Protein AF-A0A7S3SY56-F1 (afdb_monomer_lite)

Radius of gyration: 36.38 Å; chains: 1; bounding box: 69×40×124 Å

pLDDT: mean 78.62, std 17.09, range [37.25, 96.62]

Sequence (135 aa):
GGSGGAGPSQESEAPAEAAAAKPAPLDREGLLRLLAELHEDRIRFGITPETSVEGLAEALGEAADEASEEEGEEETAEAAAEAAAEAAAEARRQAEAEAAAVAAAEEEEAAAAEEEAEEAAVAAAEAAAAEAAAA

Organism: Emiliania huxleyi (NCBI:txid2903)

Foldseek 3Di:
DDDDDDDPPPPVPPPPPPPPDPDDDDDPVRVVVVVVVVVVVCVVVVPDPVNVVVVVVVVVVVVVVVVVPDDDPPPVVVVVVVVVVVVVVVVVVVVVVVVVVVVVVVVVVVVVVVVVVVVVVVVVVVVVVVVVVVD

Structure (mmCIF, N/CA/C/O backbone):
data_AF-A0A7S3SY56-F1
#
_entry.id   AF-A0A7S3SY56-F1
#
loop_
_atom_site.group_PDB
_atom_site.id
_atom_site.type_symbol
_atom_site.label_atom_id
_atom_site.label_alt_id
_atom_site.label_comp_id
_atom_site.label_asym_id
_atom_site.label_entity_id
_atom_site.label_seq_id
_atom_site.pdbx_PDB_ins_c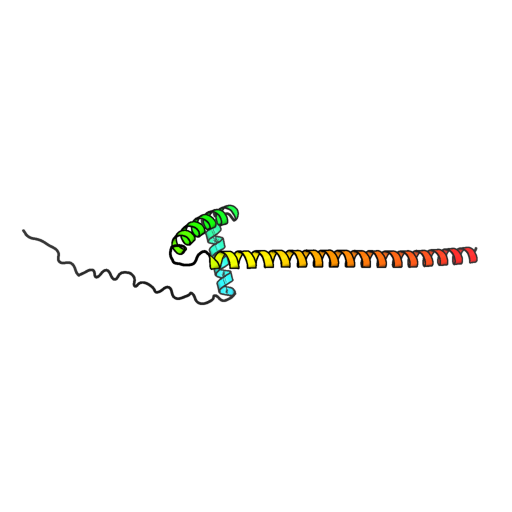ode
_atom_site.Cartn_x
_atom_site.Cartn_y
_atom_site.Cartn_z
_atom_site.occupancy
_atom_site.B_iso_or_equiv
_atom_site.auth_seq_id
_atom_site.auth_comp_id
_atom_site.auth_asym_id
_atom_site.auth_atom_id
_atom_site.pdbx_PDB_model_num
ATOM 1 N N . GLY A 1 1 ? -27.781 0.822 75.343 1.00 43.47 1 GLY A N 1
ATOM 2 C CA . GLY A 1 1 ? -28.373 0.693 74.000 1.00 43.47 1 GLY A CA 1
ATOM 3 C C . GLY A 1 1 ? -28.313 2.044 73.325 1.00 43.47 1 GLY A C 1
ATOM 4 O O . GLY A 1 1 ? -28.491 3.032 74.022 1.00 43.47 1 GLY A O 1
ATOM 5 N N . GLY A 1 2 ? -28.042 2.058 72.020 1.00 37.25 2 GLY A N 1
ATOM 6 C CA . GLY A 1 2 ? -27.868 3.257 71.189 1.00 37.25 2 GLY A CA 1
ATOM 7 C C . GLY A 1 2 ? -26.384 3.528 70.926 1.00 37.25 2 GLY A C 1
ATOM 8 O O . GLY A 1 2 ? -25.730 4.115 71.774 1.00 37.25 2 GLY A O 1
ATOM 9 N N . SER A 1 3 ? -25.765 2.876 69.932 1.00 47.38 3 SER A N 1
ATOM 10 C CA . SER A 1 3 ? -25.762 3.284 68.509 1.00 47.38 3 SER A CA 1
ATOM 11 C C . SER A 1 3 ? -24.944 4.569 68.341 1.00 47.38 3 SER A C 1
ATOM 13 O O . SER A 1 3 ? -25.358 5.607 68.829 1.00 47.38 3 SER A O 1
ATOM 15 N N . GLY A 1 4 ? -23.757 4.591 67.741 1.00 49.44 4 GLY A N 1
ATOM 16 C CA . GLY A 1 4 ? -23.305 3.806 66.598 1.00 49.44 4 GLY A CA 1
ATOM 17 C C . GLY A 1 4 ? -23.099 4.770 65.429 1.00 49.44 4 GLY A C 1
ATOM 18 O O . GLY A 1 4 ? -24.074 5.301 64.919 1.00 49.44 4 GLY A O 1
ATOM 19 N N . GLY A 1 5 ? -21.836 4.989 65.051 1.00 51.75 5 GLY A N 1
ATOM 20 C CA . GLY A 1 5 ? -21.425 5.392 63.703 1.00 51.75 5 GLY A CA 1
ATOM 21 C C . GLY A 1 5 ? -21.731 6.822 63.253 1.00 51.75 5 GLY A C 1
ATOM 22 O O . GLY A 1 5 ? -22.718 7.059 62.573 1.00 51.75 5 GLY A O 1
ATOM 23 N N . ALA A 1 6 ? -20.793 7.738 63.479 1.00 53.44 6 ALA A N 1
ATOM 24 C CA . ALA A 1 6 ? -20.504 8.784 62.501 1.00 53.44 6 ALA A CA 1
ATOM 25 C C . ALA A 1 6 ? -19.036 8.592 62.103 1.00 53.44 6 ALA A C 1
ATOM 27 O O . ALA A 1 6 ? -18.126 9.024 62.808 1.00 53.44 6 ALA A O 1
ATOM 28 N N . GLY A 1 7 ? -18.819 7.781 61.063 1.00 55.81 7 GLY A N 1
ATOM 29 C CA . GLY A 1 7 ? -17.503 7.599 60.456 1.00 55.81 7 GLY A CA 1
ATOM 30 C C . GLY A 1 7 ? -17.035 8.898 59.794 1.00 55.81 7 GLY A C 1
ATOM 31 O O . GLY A 1 7 ? -17.866 9.770 59.531 1.00 55.81 7 GLY A O 1
ATOM 32 N N . PRO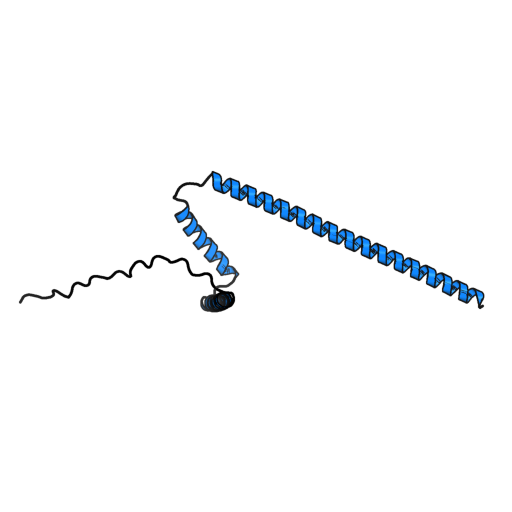 A 1 8 ? -15.723 9.045 59.540 1.00 48.81 8 PRO A N 1
ATOM 33 C CA . PRO A 1 8 ? -15.211 10.193 58.809 1.00 48.81 8 PRO A CA 1
ATOM 34 C C . PRO A 1 8 ? -15.926 10.246 57.464 1.00 48.81 8 PRO A C 1
ATOM 36 O O . PRO A 1 8 ? -16.047 9.218 56.797 1.00 48.81 8 PRO A O 1
ATOM 39 N N . SER A 1 9 ? -16.428 11.427 57.112 1.00 54.78 9 SER A N 1
ATOM 40 C CA . SER A 1 9 ? -16.897 11.751 55.775 1.00 54.78 9 SER A CA 1
ATOM 41 C C . SER A 1 9 ? -15.905 11.177 54.768 1.00 54.78 9 SER A C 1
ATOM 43 O O . SER A 1 9 ? -14.805 11.700 54.605 1.00 54.78 9 SER A O 1
ATOM 45 N N . GLN A 1 10 ? -16.269 10.060 54.139 1.00 53.75 10 GLN A N 1
ATOM 46 C CA . GLN A 1 10 ? -15.664 9.656 52.887 1.00 53.75 10 GLN A CA 1
ATOM 47 C C . GLN A 1 10 ? -16.217 10.643 51.874 1.00 53.75 10 GLN A C 1
ATOM 49 O O . GLN A 1 10 ? -17.223 10.384 51.215 1.00 53.75 10 GLN A O 1
ATOM 54 N N . GLU A 1 11 ? -15.589 11.816 51.808 1.00 47.03 11 GLU A N 1
ATOM 55 C CA . GLU A 1 11 ? -15.506 12.514 50.540 1.00 47.03 11 GLU A CA 1
ATOM 56 C C . GLU A 1 11 ? -14.872 11.486 49.606 1.00 47.03 11 GLU A C 1
ATOM 58 O O . GLU A 1 11 ? -13.684 11.177 49.693 1.00 47.03 11 GLU A O 1
ATOM 63 N N . SER A 1 12 ? -15.728 10.806 48.840 1.00 52.53 12 SER A N 1
ATOM 64 C CA . SER A 1 12 ? -15.284 10.061 47.680 1.00 52.53 12 SER A CA 1
ATOM 65 C C . SER A 1 12 ? -14.710 11.126 46.777 1.00 52.53 12 SER A C 1
ATOM 67 O O . SER A 1 12 ? -15.439 11.799 46.052 1.00 52.53 12 SER A O 1
ATOM 69 N N . GLU A 1 13 ? -13.407 11.334 46.911 1.00 49.47 13 GLU A N 1
ATOM 70 C CA . GLU A 1 13 ? -12.593 11.962 45.899 1.00 49.47 13 GLU A CA 1
ATOM 71 C C . GLU A 1 13 ? -12.719 11.025 44.702 1.00 49.47 13 GLU A C 1
ATOM 73 O O . GLU A 1 13 ? -12.009 10.028 44.559 1.00 49.47 13 GLU A O 1
ATOM 78 N N . ALA A 1 14 ? -13.782 11.268 43.929 1.00 57.41 14 ALA A N 1
ATOM 79 C CA . ALA A 1 14 ? -13.946 10.729 42.602 1.00 57.41 14 ALA A CA 1
ATOM 80 C C . ALA A 1 14 ? -12.592 10.916 41.915 1.00 57.41 14 ALA A C 1
ATOM 82 O O . ALA A 1 14 ? -12.000 11.990 42.085 1.00 57.41 14 ALA A O 1
ATOM 83 N N . PRO A 1 15 ? -12.060 9.896 41.216 1.00 53.56 15 PRO A N 1
ATOM 84 C CA . PRO A 1 15 ? -10.820 10.071 40.483 1.00 53.56 15 PRO A CA 1
ATOM 85 C C . PRO A 1 15 ? -11.019 11.313 39.629 1.00 53.56 15 PRO A C 1
ATOM 87 O O . PRO A 1 15 ? -11.942 11.347 38.815 1.00 53.56 15 PRO A O 1
ATOM 90 N N . ALA A 1 16 ? -10.243 12.358 39.938 1.00 55.88 16 ALA A N 1
ATOM 91 C CA . ALA A 1 16 ? -10.307 13.623 39.240 1.00 55.88 16 ALA A CA 1
ATOM 92 C C . ALA A 1 16 ? -10.336 13.282 37.759 1.00 55.88 16 ALA A C 1
ATOM 94 O O . ALA A 1 16 ? -9.458 12.549 37.296 1.00 55.88 16 ALA A O 1
ATOM 95 N N . GLU A 1 17 ? -11.403 13.713 37.091 1.00 55.12 17 GLU A N 1
ATOM 96 C CA . GLU A 1 17 ? -11.640 13.497 35.676 1.00 55.12 17 GLU A CA 1
ATOM 97 C C . GLU A 1 17 ? -10.364 13.947 34.967 1.00 55.12 17 GLU A C 1
ATOM 99 O O . GLU A 1 17 ? -10.057 15.140 34.883 1.00 55.12 17 GLU A O 1
ATOM 104 N N . ALA A 1 18 ? -9.514 12.977 34.627 1.00 60.72 18 ALA A N 1
ATOM 105 C CA . ALA A 1 18 ? -8.216 13.244 34.057 1.00 60.72 18 ALA A CA 1
ATOM 106 C C . ALA A 1 18 ? -8.532 13.730 32.657 1.00 60.72 18 ALA A C 1
ATOM 108 O O . ALA A 1 18 ? -8.768 12.917 31.766 1.00 60.72 18 ALA A O 1
ATOM 109 N N . ALA A 1 19 ? -8.628 15.054 32.503 1.00 61.50 19 ALA A N 1
ATOM 110 C CA . ALA A 1 19 ? -8.775 15.706 31.219 1.00 61.50 19 ALA A CA 1
ATOM 111 C C . ALA A 1 19 ? -7.817 14.996 30.268 1.00 61.50 19 ALA A C 1
ATOM 113 O O . ALA A 1 19 ? -6.609 14.991 30.523 1.00 61.50 19 ALA A O 1
ATOM 114 N N . ALA A 1 20 ? -8.372 14.304 29.270 1.00 65.00 20 ALA A N 1
ATOM 115 C CA . ALA A 1 20 ? -7.622 13.472 28.347 1.00 65.00 20 ALA A CA 1
ATOM 116 C C . ALA A 1 20 ? -6.667 14.378 27.568 1.00 65.00 20 ALA A C 1
ATOM 118 O O . ALA A 1 20 ? -6.988 14.920 26.511 1.00 65.00 20 ALA A O 1
ATOM 119 N N . ALA A 1 21 ? -5.495 14.618 28.150 1.00 71.06 21 ALA A N 1
ATOM 120 C CA . ALA A 1 21 ? -4.438 15.371 27.526 1.00 71.06 21 ALA A CA 1
ATOM 121 C C . ALA A 1 21 ? -4.035 14.579 26.290 1.00 71.06 21 ALA A C 1
ATOM 123 O O . ALA A 1 21 ? -3.743 13.384 26.379 1.00 71.06 21 ALA A O 1
ATOM 124 N N . LYS A 1 22 ? -4.052 15.244 25.132 1.00 70.75 22 LYS A N 1
ATOM 125 C CA . LYS A 1 22 ? -3.631 14.635 23.875 1.00 70.75 22 LYS A CA 1
ATOM 126 C C . LYS A 1 22 ? -2.257 13.990 24.102 1.00 70.75 22 LYS A C 1
ATOM 128 O O . LYS A 1 22 ? -1.346 14.707 24.533 1.00 70.75 22 LYS A O 1
ATOM 133 N N . PRO A 1 23 ? -2.101 12.673 23.870 1.00 76.81 23 PRO A N 1
ATOM 134 C CA . PRO A 1 23 ? -0.829 12.015 24.107 1.00 76.81 23 PRO A CA 1
ATOM 135 C C . PRO A 1 23 ? 0.240 12.722 23.277 1.00 76.81 23 PRO A C 1
ATOM 137 O O . PRO A 1 23 ? 0.008 13.088 22.120 1.00 76.81 23 PRO A O 1
ATOM 140 N N . ALA A 1 24 ? 1.397 12.965 23.890 1.00 84.31 24 ALA A N 1
ATOM 141 C CA . ALA A 1 24 ? 2.528 13.518 23.164 1.00 84.31 24 ALA A CA 1
ATOM 142 C C . ALA A 1 24 ? 2.858 12.595 21.975 1.00 84.31 24 ALA A C 1
ATOM 144 O O . ALA A 1 24 ? 2.761 11.372 22.117 1.00 84.31 24 ALA A O 1
ATOM 145 N N . PRO A 1 25 ? 3.230 13.148 20.807 1.00 87.31 25 PRO A N 1
ATOM 146 C CA . PRO A 1 25 ? 3.619 12.326 19.672 1.00 87.31 25 PRO A CA 1
ATOM 147 C C . PRO A 1 25 ? 4.799 11.438 20.074 1.00 87.31 25 PRO A C 1
ATOM 149 O O . PRO A 1 25 ? 5.801 11.923 20.601 1.00 87.31 25 PRO A O 1
ATOM 152 N N . LEU A 1 26 ? 4.657 10.134 19.843 1.00 90.69 26 LEU A N 1
ATOM 153 C CA . LEU A 1 26 ? 5.709 9.161 20.107 1.00 90.69 26 LEU A CA 1
ATOM 154 C C . LEU A 1 26 ? 6.852 9.352 19.105 1.00 90.69 26 LEU A C 1
ATOM 156 O O . LEU A 1 26 ? 6.625 9.600 17.919 1.00 90.69 26 LEU A O 1
ATOM 160 N N . ASP A 1 27 ? 8.087 9.212 19.579 1.00 93.75 27 ASP A N 1
ATOM 161 C CA . ASP A 1 27 ? 9.247 9.106 18.704 1.00 93.75 27 ASP A CA 1
ATOM 162 C C . ASP A 1 27 ? 9.299 7.717 18.039 1.00 93.75 27 ASP A C 1
ATOM 164 O O . ASP A 1 27 ? 8.525 6.807 18.349 1.00 93.75 27 ASP A O 1
ATOM 168 N N . ARG A 1 28 ? 10.212 7.535 17.079 1.00 95.12 28 ARG A N 1
ATOM 169 C CA . ARG A 1 28 ? 10.313 6.275 16.324 1.00 95.12 28 ARG A CA 1
ATOM 170 C C . ARG A 1 28 ? 10.554 5.069 17.236 1.00 95.12 28 ARG A C 1
ATOM 172 O O . ARG A 1 28 ? 10.033 3.993 16.966 1.00 95.12 28 ARG A O 1
ATOM 179 N N . GLU A 1 29 ? 11.353 5.231 18.285 1.00 96.12 29 GLU A N 1
ATOM 180 C CA . GLU A 1 29 ? 11.636 4.150 19.229 1.00 96.12 29 GLU A CA 1
ATOM 181 C C . GLU A 1 29 ? 10.417 3.830 20.106 1.00 96.12 29 GLU A C 1
ATOM 183 O O . GLU A 1 29 ? 10.100 2.656 20.300 1.00 96.12 29 GLU A O 1
ATOM 188 N N . GLY A 1 30 ? 9.682 4.848 20.559 1.00 95.50 30 GLY A N 1
ATOM 189 C CA . GLY A 1 30 ? 8.419 4.696 21.275 1.00 95.50 30 GLY A CA 1
ATOM 190 C C . GLY A 1 30 ? 7.352 3.988 20.444 1.00 95.50 30 GLY A C 1
ATOM 191 O O . GLY A 1 30 ? 6.708 3.068 20.945 1.00 95.50 30 GLY A O 1
ATOM 192 N N . LEU A 1 31 ? 7.222 4.331 19.158 1.00 95.69 31 LEU A N 1
ATOM 193 C CA . LEU A 1 31 ? 6.315 3.637 18.236 1.00 95.69 31 LEU A CA 1
ATOM 194 C C . LEU A 1 31 ? 6.683 2.158 18.066 1.00 95.69 31 LEU A C 1
ATOM 196 O O . LEU A 1 31 ? 5.805 1.300 18.085 1.00 95.69 31 LEU A O 1
ATOM 200 N N . LEU A 1 32 ? 7.974 1.840 17.932 1.00 96.62 32 LEU A N 1
ATOM 201 C CA . LEU A 1 32 ? 8.426 0.451 17.796 1.00 96.62 32 LEU A CA 1
ATOM 202 C C . LEU A 1 32 ? 8.160 -0.374 19.060 1.00 96.62 32 LEU A C 1
ATOM 204 O O . LEU A 1 32 ? 7.762 -1.533 18.953 1.00 96.62 32 LEU A O 1
ATOM 208 N N . ARG A 1 33 ? 8.343 0.216 20.247 1.00 96.06 33 ARG A N 1
ATOM 209 C CA . ARG A 1 33 ? 8.016 -0.445 21.520 1.00 96.06 33 ARG A CA 1
ATOM 210 C C . ARG A 1 33 ? 6.516 -0.689 21.658 1.00 96.06 33 ARG A C 1
ATOM 212 O O . ARG A 1 33 ? 6.130 -1.800 21.999 1.00 96.06 33 ARG A O 1
ATOM 219 N N . LEU A 1 34 ? 5.693 0.304 21.319 1.00 95.62 34 LEU A N 1
ATOM 220 C CA . LEU A 1 34 ? 4.237 0.169 21.338 1.00 95.62 34 LEU A CA 1
ATOM 221 C C . LEU A 1 34 ? 3.762 -0.944 20.393 1.00 95.62 34 LEU A C 1
ATOM 223 O O . LEU A 1 34 ? 2.933 -1.765 20.769 1.00 95.62 34 LEU A O 1
ATOM 227 N N . LEU A 1 35 ? 4.313 -1.013 19.178 1.00 95.62 35 LEU A N 1
ATOM 228 C CA . LEU A 1 35 ? 3.978 -2.077 18.227 1.00 95.62 35 LEU A CA 1
ATOM 229 C C . LEU A 1 35 ? 4.373 -3.469 18.738 1.00 95.62 35 LEU A C 1
ATOM 231 O O . LEU A 1 35 ? 3.636 -4.426 18.503 1.00 95.62 35 LEU A O 1
ATOM 235 N N . ALA A 1 36 ? 5.509 -3.594 19.429 1.00 95.94 36 ALA A N 1
ATOM 236 C CA . ALA A 1 36 ? 5.928 -4.859 20.029 1.00 95.94 36 ALA A CA 1
ATOM 237 C C . ALA A 1 36 ? 4.973 -5.295 21.153 1.00 95.94 36 ALA A C 1
ATOM 239 O O . ALA A 1 36 ? 4.527 -6.440 21.157 1.00 95.94 36 ALA A O 1
ATOM 240 N N . GLU A 1 37 ? 4.601 -4.373 22.042 1.00 96.00 37 GLU A N 1
ATOM 241 C CA . GLU A 1 37 ? 3.646 -4.630 23.126 1.00 96.00 37 GLU A CA 1
ATOM 242 C C . GLU A 1 37 ? 2.274 -5.052 22.580 1.00 96.00 37 GLU A C 1
ATOM 244 O O . GLU A 1 37 ? 1.764 -6.113 22.940 1.00 96.00 37 GLU A O 1
ATOM 249 N N . LEU A 1 38 ? 1.732 -4.304 21.611 1.00 93.69 38 LEU A N 1
ATOM 250 C CA . LEU A 1 38 ? 0.467 -4.642 20.952 1.00 93.69 38 LEU A CA 1
ATOM 251 C C . LEU A 1 38 ? 0.522 -6.001 20.244 1.00 93.69 38 LEU A C 1
ATOM 253 O O . LEU A 1 38 ? -0.465 -6.736 20.227 1.00 93.69 38 LEU A O 1
ATOM 257 N N . HIS A 1 39 ? 1.662 -6.360 19.653 1.00 94.00 39 HIS A N 1
ATOM 258 C CA . HIS A 1 39 ? 1.833 -7.660 19.012 1.00 94.00 39 HIS A CA 1
ATOM 259 C C . HIS A 1 39 ? 1.831 -8.811 20.026 1.00 94.00 39 HIS A C 1
ATOM 261 O O . HIS A 1 39 ? 1.201 -9.845 19.782 1.00 94.00 39 HIS A O 1
ATOM 267 N N . GLU A 1 40 ? 2.506 -8.637 21.163 1.00 95.25 40 GLU A N 1
ATOM 268 C CA . GLU A 1 40 ? 2.494 -9.609 22.258 1.00 95.25 40 GLU A CA 1
ATOM 269 C C . GLU A 1 40 ? 1.094 -9.767 22.853 1.00 95.25 40 GLU A C 1
ATOM 271 O O . GLU A 1 40 ? 0.635 -10.893 23.058 1.00 95.25 40 GLU A O 1
ATOM 276 N N . ASP A 1 41 ? 0.393 -8.657 23.078 1.00 93.94 41 ASP A N 1
ATOM 277 C CA . ASP A 1 41 ? -0.987 -8.655 23.556 1.00 93.94 41 ASP A CA 1
ATOM 278 C C . ASP A 1 41 ? -1.925 -9.345 22.578 1.00 93.94 41 ASP A C 1
ATOM 280 O O . ASP A 1 41 ? -2.704 -10.209 22.975 1.00 93.94 41 ASP A O 1
ATOM 284 N N . ARG A 1 42 ? -1.799 -9.061 21.282 1.00 92.19 42 ARG A N 1
ATOM 285 C CA . ARG A 1 42 ? -2.585 -9.728 20.244 1.00 92.19 42 ARG A CA 1
ATOM 286 C C . ARG A 1 42 ? -2.442 -11.253 20.322 1.00 92.19 42 ARG A C 1
ATOM 288 O O . ARG A 1 42 ? -3.441 -11.966 20.274 1.00 92.19 42 ARG A O 1
ATOM 295 N N . ILE A 1 43 ? -1.216 -11.757 20.491 1.00 93.94 43 ILE A N 1
ATOM 296 C CA . ILE A 1 43 ? -0.959 -13.196 20.671 1.00 93.94 43 ILE A CA 1
ATOM 297 C C . ILE A 1 43 ? -1.574 -13.699 21.983 1.00 93.94 43 ILE A C 1
ATOM 299 O O . ILE A 1 43 ? -2.219 -14.748 21.995 1.00 93.94 43 ILE A O 1
ATOM 303 N N . ARG A 1 44 ? -1.401 -12.955 23.082 1.00 94.69 44 ARG A N 1
ATOM 304 C CA . ARG A 1 44 ? -1.930 -13.298 24.411 1.00 94.69 44 ARG A CA 1
ATOM 305 C C . ARG A 1 44 ? -3.456 -13.397 24.421 1.00 94.69 44 ARG A C 1
ATOM 307 O O . ARG A 1 44 ? -3.993 -14.304 25.051 1.00 94.69 44 ARG A O 1
ATOM 314 N N . PHE A 1 45 ? -4.134 -12.506 23.705 1.00 92.50 45 PHE A N 1
ATOM 315 C CA . PHE A 1 45 ? -5.587 -12.502 23.542 1.00 92.50 45 PHE A CA 1
ATOM 316 C C . PHE A 1 45 ? -6.079 -13.464 22.452 1.00 92.50 45 PHE A C 1
ATOM 318 O O . PHE A 1 45 ? -7.284 -13.591 22.256 1.00 92.50 45 PHE A O 1
ATOM 325 N N . GLY A 1 46 ? -5.177 -14.163 21.751 1.00 91.31 46 GLY A N 1
ATOM 326 C CA . GLY A 1 46 ? -5.540 -15.080 20.669 1.00 91.31 46 GLY A CA 1
ATOM 327 C C . GLY A 1 46 ? -6.157 -14.380 19.456 1.00 91.31 46 GLY A C 1
ATOM 328 O O . GLY A 1 46 ? -6.843 -15.022 18.665 1.00 91.31 46 GLY A O 1
ATOM 329 N N . ILE A 1 47 ? -5.924 -13.073 19.309 1.00 88.81 47 ILE A N 1
ATOM 330 C CA . ILE A 1 47 ? -6.448 -12.275 18.207 1.00 88.81 47 ILE A CA 1
ATOM 331 C C . ILE A 1 47 ? -5.628 -12.607 16.958 1.00 88.81 47 ILE A C 1
ATOM 333 O O . ILE A 1 47 ? -4.420 -12.382 16.873 1.00 88.81 47 ILE A O 1
ATOM 337 N N . THR A 1 48 ? -6.296 -13.160 15.961 1.00 85.19 48 THR A N 1
ATOM 338 C CA . THR A 1 48 ? -5.727 -13.363 14.629 1.00 85.19 48 THR A CA 1
ATOM 339 C C . THR A 1 48 ? -5.915 -12.100 13.785 1.00 85.19 48 THR A C 1
ATOM 341 O O . THR A 1 48 ? -6.778 -11.278 14.109 1.00 85.19 48 THR A O 1
ATOM 344 N N . PRO A 1 49 ? -5.121 -11.893 12.719 1.00 79.25 49 PRO A N 1
ATOM 345 C CA . PRO A 1 49 ? -5.381 -10.826 11.752 1.00 79.25 49 PRO A CA 1
ATOM 346 C C . PRO A 1 49 ? -6.833 -10.827 11.255 1.00 79.25 49 PRO A C 1
ATOM 348 O O . PRO A 1 49 ? -7.436 -9.766 11.135 1.00 79.25 49 PRO A O 1
ATOM 351 N N . GLU A 1 50 ? -7.398 -12.015 11.047 1.00 74.31 50 GLU A N 1
ATOM 352 C CA . GLU A 1 50 ? -8.760 -12.229 10.568 1.00 74.31 50 GLU A CA 1
ATOM 353 C C . GLU A 1 50 ? -9.795 -11.745 11.598 1.00 74.31 50 GLU A C 1
ATOM 355 O O . GLU A 1 50 ? -10.652 -10.926 11.279 1.00 74.31 50 GLU A O 1
ATOM 360 N N . THR A 1 51 ? -9.645 -12.132 12.867 1.00 75.62 51 THR A N 1
ATOM 361 C CA . THR A 1 51 ? -10.564 -11.715 13.947 1.00 75.62 51 THR A CA 1
ATOM 362 C C . THR A 1 51 ? -10.352 -10.267 14.409 1.00 75.62 51 THR A C 1
ATOM 364 O O . THR A 1 51 ? -11.230 -9.678 15.035 1.00 75.62 51 THR A O 1
ATOM 367 N N . SER A 1 52 ? -9.178 -9.678 14.144 1.00 76.69 52 SER A N 1
ATOM 368 C CA . SER A 1 52 ? -8.857 -8.294 14.530 1.00 76.69 52 SER A CA 1
ATOM 369 C C . SER A 1 52 ? -9.670 -7.268 13.746 1.00 76.69 52 SER A C 1
ATOM 371 O O . SER A 1 52 ? -9.957 -6.197 14.273 1.00 76.69 52 SER A O 1
ATOM 373 N N . VAL A 1 53 ? -9.984 -7.564 12.484 1.00 74.25 53 VAL A N 1
ATOM 374 C CA . VAL A 1 53 ? -10.737 -6.660 11.605 1.00 74.25 53 VAL A CA 1
ATOM 375 C C . VAL A 1 53 ? -12.235 -6.774 11.881 1.00 74.25 53 VAL A C 1
ATOM 377 O O . VAL A 1 53 ? -12.929 -5.762 11.902 1.00 74.25 53 VAL A O 1
ATOM 380 N N . GLU A 1 54 ? -12.713 -7.986 12.165 1.00 74.69 54 GLU A N 1
ATOM 381 C CA . GLU A 1 54 ? -14.116 -8.253 12.501 1.00 74.69 54 GLU A CA 1
ATOM 382 C C . GLU A 1 54 ? -14.551 -7.503 13.771 1.00 74.69 54 GLU A C 1
ATOM 384 O O . GLU A 1 54 ? -15.544 -6.781 13.738 1.00 74.69 54 GLU A O 1
ATOM 389 N N . GLY A 1 55 ? -13.766 -7.569 14.855 1.00 68.75 55 GLY A N 1
ATOM 390 C CA . GLY A 1 55 ? -14.078 -6.834 16.091 1.00 68.75 55 GLY A CA 1
ATOM 391 C C . GLY A 1 55 ? -13.902 -5.313 15.983 1.00 68.75 55 GLY A C 1
ATOM 392 O O . GLY A 1 55 ? -14.554 -4.558 16.700 1.00 68.75 55 GLY A O 1
ATOM 393 N N . LEU A 1 56 ? -13.042 -4.842 15.072 1.00 72.62 56 LEU A N 1
ATOM 394 C CA . LEU A 1 56 ? -12.843 -3.411 14.832 1.00 72.62 56 LEU A CA 1
ATOM 395 C C . LEU A 1 56 ? -14.032 -2.793 14.085 1.00 72.62 56 LEU A C 1
ATOM 397 O O . LEU A 1 56 ? -14.419 -1.671 14.394 1.00 72.62 56 LEU A O 1
ATOM 401 N N . ALA A 1 57 ? -14.614 -3.513 13.123 1.00 71.00 57 ALA A N 1
ATOM 402 C CA . ALA A 1 57 ? -15.793 -3.057 12.388 1.00 71.00 57 ALA A CA 1
ATOM 403 C C . ALA A 1 57 ? -17.030 -2.932 13.293 1.00 71.00 57 ALA A C 1
ATOM 405 O O . ALA A 1 57 ? -17.782 -1.971 13.158 1.00 71.00 57 ALA A O 1
ATOM 406 N N . GLU A 1 58 ? -17.211 -3.859 14.238 1.00 69.81 58 GLU A N 1
ATOM 407 C CA . GLU A 1 58 ? -18.287 -3.796 15.237 1.00 69.81 58 GLU A CA 1
ATOM 408 C C . GLU A 1 58 ? -18.113 -2.587 16.172 1.00 69.81 58 GLU A C 1
ATOM 410 O O . GLU A 1 58 ? -19.026 -1.776 16.310 1.00 69.81 58 GLU A O 1
ATOM 415 N N . ALA A 1 59 ? -16.908 -2.388 16.718 1.00 71.50 59 ALA A N 1
ATOM 416 C CA . ALA A 1 59 ? -16.621 -1.257 17.602 1.00 71.50 59 ALA A CA 1
ATOM 417 C C . ALA A 1 59 ? -16.687 0.111 16.891 1.00 71.50 59 ALA A C 1
ATOM 419 O O . ALA A 1 59 ? -17.100 1.101 17.492 1.00 71.50 59 ALA A O 1
ATOM 420 N N . LEU A 1 60 ? -16.281 0.185 15.618 1.00 67.69 60 LEU A N 1
ATOM 421 C CA . LEU A 1 60 ? -16.389 1.410 14.817 1.00 67.69 60 LEU A CA 1
ATOM 422 C C . LEU A 1 60 ? -17.837 1.729 14.436 1.00 67.69 60 LEU A C 1
ATOM 424 O O . LEU A 1 60 ? -18.172 2.906 14.366 1.00 67.69 60 LEU A O 1
ATOM 428 N N . GLY A 1 61 ? -18.677 0.718 14.196 1.00 69.12 61 GLY A N 1
ATOM 429 C CA . GLY A 1 61 ? -20.101 0.914 13.911 1.00 69.12 61 GLY A CA 1
ATOM 430 C C . GLY A 1 61 ? -20.843 1.521 15.100 1.00 69.12 61 GLY A C 1
ATOM 431 O O . GLY A 1 61 ? -21.542 2.514 14.939 1.00 69.12 61 GLY A O 1
ATOM 432 N N . GLU A 1 62 ? -20.608 0.995 16.304 1.00 62.56 62 GLU A N 1
ATOM 433 C CA . GLU A 1 62 ? -21.256 1.499 17.523 1.00 62.56 62 GLU A CA 1
ATOM 434 C C . GLU A 1 62 ? -20.744 2.897 17.921 1.00 62.56 62 GLU A C 1
ATOM 436 O O . GLU A 1 62 ? -21.524 3.756 18.322 1.00 62.56 62 GLU A O 1
ATOM 441 N N . ALA A 1 63 ? -19.451 3.182 17.714 1.00 63.28 63 ALA A N 1
ATOM 442 C CA . ALA A 1 63 ? -18.892 4.519 17.940 1.00 63.28 63 ALA A CA 1
ATOM 443 C C . ALA A 1 63 ? -19.340 5.560 16.894 1.00 63.28 63 ALA A C 1
ATOM 445 O O . ALA A 1 63 ? -19.393 6.752 17.197 1.00 63.28 63 ALA A O 1
ATOM 446 N N . ALA A 1 64 ? -19.631 5.135 15.661 1.00 59.53 64 ALA A N 1
ATOM 447 C CA . ALA A 1 64 ? -20.150 6.013 14.615 1.00 59.53 64 ALA A CA 1
ATOM 448 C C . ALA A 1 64 ? -21.630 6.358 14.841 1.00 59.53 64 ALA A C 1
ATOM 450 O O . ALA A 1 64 ? -22.003 7.511 14.638 1.00 59.53 64 ALA A O 1
ATOM 451 N N . ASP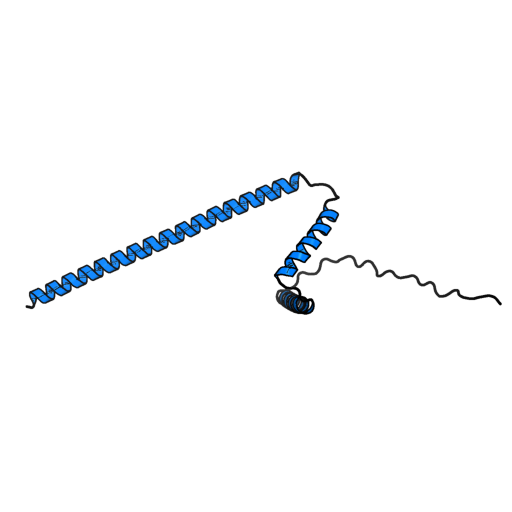 A 1 65 ? -22.437 5.406 15.320 1.00 56.34 65 ASP A N 1
ATOM 452 C CA . ASP A 1 65 ? -23.838 5.651 15.687 1.00 56.34 65 ASP A CA 1
ATOM 453 C C . ASP A 1 65 ? -23.955 6.658 16.852 1.00 56.34 65 ASP A C 1
ATOM 455 O O . ASP A 1 65 ? -24.812 7.538 16.809 1.00 56.34 65 ASP A O 1
ATOM 459 N N . GLU A 1 66 ? -23.058 6.624 17.849 1.00 53.81 66 GLU A N 1
ATOM 460 C CA . GLU A 1 66 ? -23.028 7.646 18.917 1.00 53.81 66 GLU A CA 1
ATOM 461 C C . GLU A 1 66 ? -22.499 9.019 18.448 1.00 53.81 66 GLU A C 1
ATOM 463 O O . GLU A 1 66 ? -22.840 10.043 19.041 1.00 53.81 66 GLU A O 1
ATOM 468 N N . ALA A 1 67 ? -21.683 9.076 17.389 1.00 56.12 67 ALA A N 1
ATOM 469 C CA . ALA A 1 67 ? -21.147 10.329 16.839 1.00 56.12 67 ALA A CA 1
ATOM 470 C C . ALA A 1 67 ? -22.069 11.001 15.800 1.00 56.12 67 ALA A C 1
ATOM 472 O O . ALA A 1 67 ? -21.884 12.178 15.492 1.00 56.12 67 ALA A O 1
ATOM 473 N N . SER A 1 68 ? -23.041 10.263 15.260 1.00 50.72 68 SER A N 1
ATOM 474 C CA . SER A 1 68 ? -23.961 10.690 14.194 1.00 50.72 68 SER A CA 1
ATOM 475 C C . SER A 1 68 ? -25.136 11.550 14.700 1.00 50.72 68 SER A C 1
ATOM 477 O O . SER A 1 68 ? -25.728 12.308 13.932 1.00 50.72 68 SER A O 1
ATOM 479 N N . GLU A 1 69 ? -25.452 11.532 16.003 1.00 50.94 69 GLU A N 1
ATOM 480 C CA . GLU A 1 69 ? -26.601 12.281 16.545 1.00 50.94 69 GLU A CA 1
ATOM 481 C C . GLU A 1 69 ? -26.407 13.818 16.633 1.00 50.94 69 GLU A C 1
ATOM 483 O O . GLU A 1 69 ? -27.385 14.528 16.884 1.00 50.94 69 GLU A O 1
ATOM 488 N N . GLU A 1 70 ? -25.213 14.375 16.371 1.00 48.44 70 GLU A N 1
ATOM 489 C CA . GLU A 1 70 ? -25.005 15.832 16.247 1.00 48.44 70 GLU A CA 1
ATOM 490 C C . GLU A 1 70 ? -24.663 16.270 14.806 1.00 48.44 70 GLU A C 1
ATOM 492 O O . GLU A 1 70 ? -23.534 16.164 14.340 1.00 48.44 70 GLU A O 1
ATOM 497 N N . GLU A 1 71 ? -25.684 16.817 14.136 1.00 50.78 71 GLU A N 1
ATOM 498 C CA . GLU A 1 71 ? -25.649 17.824 13.060 1.00 50.78 71 GLU A CA 1
ATOM 499 C C . GLU A 1 71 ? -24.550 17.711 11.967 1.00 50.78 71 GLU A C 1
ATOM 501 O O . GLU A 1 71 ? -23.480 18.305 12.091 1.00 50.78 71 GLU A O 1
ATOM 506 N N . GLY A 1 72 ? -24.867 17.130 10.791 1.00 54.47 72 GLY A N 1
ATOM 507 C CA . GLY A 1 72 ? -24.136 17.493 9.553 1.00 54.47 72 GLY A CA 1
ATOM 508 C C . GLY A 1 72 ? -24.057 16.514 8.368 1.00 54.47 72 GLY A C 1
ATOM 509 O O . GLY A 1 72 ? -23.113 16.612 7.583 1.00 54.47 72 GLY A O 1
ATOM 510 N N . GLU A 1 73 ? -24.983 15.566 8.209 1.00 53.78 73 GLU A N 1
ATOM 511 C CA . GLU A 1 73 ? -24.731 14.358 7.396 1.00 53.78 73 GLU A CA 1
ATOM 512 C C . GLU A 1 73 ? -24.902 14.439 5.865 1.00 53.78 73 GLU A C 1
ATOM 514 O O . GLU A 1 73 ? -24.435 13.532 5.182 1.00 53.78 73 GLU A O 1
ATOM 519 N N . GLU A 1 74 ? -25.501 15.473 5.262 1.00 47.09 74 GLU A N 1
ATO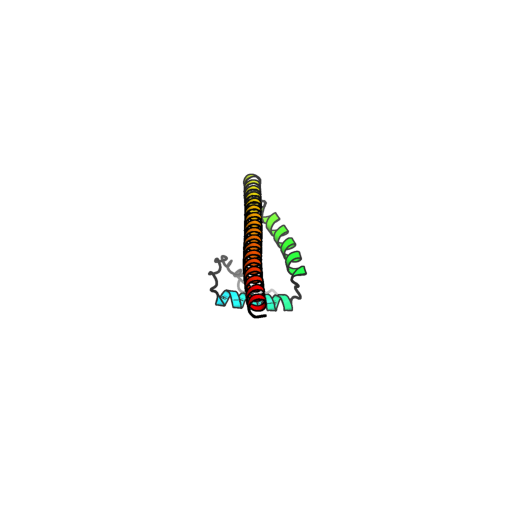M 520 C CA . GLU A 1 74 ? -25.684 15.461 3.790 1.00 47.09 74 GLU A CA 1
ATOM 521 C C . GLU A 1 74 ? -24.515 16.071 2.994 1.00 47.09 74 GLU A C 1
ATOM 523 O O . GLU A 1 74 ? -24.153 15.540 1.948 1.00 47.09 74 GLU A O 1
ATOM 528 N N . GLU A 1 75 ? -23.868 17.138 3.472 1.00 49.78 75 GLU A N 1
ATOM 529 C CA . GLU A 1 75 ? -22.833 17.844 2.686 1.00 49.78 75 GLU A CA 1
ATOM 530 C C . GLU A 1 75 ? -21.443 17.172 2.779 1.00 49.78 75 GLU A C 1
ATOM 532 O O . GLU A 1 75 ? -20.610 17.280 1.880 1.00 49.78 75 GLU A O 1
ATOM 537 N N . THR A 1 76 ? -21.186 16.424 3.855 1.00 58.38 76 THR A N 1
ATOM 538 C CA . THR A 1 76 ? -19.897 15.756 4.114 1.00 58.38 76 THR A CA 1
ATOM 539 C C . THR A 1 76 ? -19.766 14.405 3.404 1.00 58.38 76 THR A C 1
ATOM 541 O O . THR A 1 76 ? -18.669 14.044 2.967 1.00 58.38 76 THR A O 1
ATOM 544 N N . ALA A 1 77 ? -20.872 13.677 3.228 1.00 61.28 77 ALA A N 1
ATOM 545 C CA . ALA A 1 77 ? -20.893 12.394 2.527 1.00 61.28 77 ALA A CA 1
ATOM 546 C C . ALA A 1 77 ? -20.666 12.547 1.011 1.00 61.28 77 ALA A C 1
ATOM 548 O O . ALA A 1 77 ? -19.955 11.739 0.408 1.00 61.28 77 ALA A O 1
ATOM 549 N N . GLU A 1 78 ? -21.212 13.601 0.396 1.00 60.94 78 GLU A N 1
ATOM 550 C CA . GLU A 1 78 ? -21.041 13.872 -1.038 1.00 60.94 78 GLU A CA 1
ATOM 551 C C . GLU A 1 78 ? -19.592 14.271 -1.370 1.00 60.94 78 GLU A C 1
ATOM 553 O O . GLU A 1 78 ? -18.994 13.715 -2.293 1.00 60.94 78 GLU A O 1
ATOM 558 N N . ALA A 1 79 ? -18.970 15.124 -0.548 1.00 71.69 79 ALA A N 1
ATOM 559 C CA . ALA A 1 79 ? -17.564 15.506 -0.707 1.00 71.69 79 ALA A CA 1
ATOM 560 C C . ALA A 1 79 ? -16.595 14.319 -0.518 1.00 71.69 79 ALA A C 1
ATOM 562 O O . ALA A 1 79 ? -15.595 14.200 -1.230 1.00 71.69 79 ALA A O 1
ATOM 563 N N . ALA A 1 80 ? -16.894 13.408 0.415 1.00 73.94 80 ALA A N 1
ATOM 564 C CA . ALA A 1 80 ? -16.108 12.189 0.606 1.00 73.94 80 ALA A CA 1
ATOM 565 C C . ALA A 1 80 ? -16.240 11.223 -0.586 1.00 73.94 80 ALA A C 1
ATOM 567 O O . ALA A 1 80 ? -15.251 10.613 -1.006 1.00 73.94 80 ALA A O 1
ATOM 568 N N . ALA A 1 81 ? -17.442 11.105 -1.159 1.00 74.75 81 ALA A N 1
ATOM 569 C CA . ALA A 1 81 ? -17.685 10.290 -2.345 1.00 74.75 81 ALA A CA 1
ATOM 570 C C . ALA A 1 81 ? -16.974 10.852 -3.588 1.00 74.75 81 ALA A C 1
ATOM 572 O O . ALA A 1 81 ? -16.390 10.082 -4.356 1.00 74.75 81 ALA A O 1
ATOM 573 N N . GLU A 1 82 ? -16.966 12.176 -3.766 1.00 77.38 82 GLU A N 1
ATOM 574 C CA . GLU A 1 82 ? -16.255 12.837 -4.865 1.00 77.38 82 GLU A CA 1
ATOM 575 C C . GLU A 1 82 ? -14.733 12.645 -4.752 1.00 77.38 82 GLU A C 1
ATOM 577 O O . GLU A 1 82 ? -14.095 12.215 -5.715 1.00 77.38 82 GLU A O 1
ATOM 582 N N . ALA A 1 83 ? -14.161 12.826 -3.557 1.00 82.69 83 ALA A N 1
ATOM 583 C CA . ALA A 1 83 ? -12.734 12.595 -3.318 1.00 82.69 83 ALA A CA 1
ATOM 584 C C . ALA A 1 83 ? -12.321 11.129 -3.563 1.00 82.69 83 ALA A C 1
ATOM 586 O O . ALA A 1 83 ? -11.265 10.857 -4.141 1.00 82.69 83 ALA A O 1
ATOM 587 N N . ALA A 1 84 ? -13.162 10.167 -3.169 1.00 85.94 84 ALA A N 1
ATOM 588 C CA . ALA A 1 84 ? -12.915 8.750 -3.433 1.00 85.94 84 ALA A CA 1
ATOM 589 C C . ALA A 1 84 ? -12.980 8.420 -4.936 1.00 85.94 84 ALA A C 1
ATOM 591 O O . ALA A 1 84 ? -12.172 7.629 -5.436 1.00 85.94 84 ALA A O 1
ATOM 592 N N . ALA A 1 85 ? -13.913 9.035 -5.669 1.00 88.31 85 ALA A N 1
ATOM 593 C CA . ALA A 1 85 ? -14.025 8.872 -7.114 1.00 88.31 85 ALA A CA 1
ATOM 594 C C . ALA A 1 85 ? -12.817 9.469 -7.855 1.00 88.31 85 ALA A C 1
ATOM 596 O O . ALA A 1 85 ? -12.306 8.847 -8.792 1.00 88.31 85 ALA A O 1
ATOM 597 N N . GLU A 1 86 ? -12.323 10.629 -7.416 1.00 89.38 86 GLU A N 1
ATOM 598 C CA . GLU A 1 86 ? -11.133 11.265 -7.984 1.00 89.38 86 GLU A CA 1
ATOM 599 C C . GLU A 1 86 ? -9.870 10.426 -7.735 1.00 89.38 86 GLU A C 1
ATOM 601 O O . GLU A 1 86 ? -9.142 10.121 -8.684 1.00 89.38 86 GLU A O 1
ATOM 606 N N . ALA A 1 87 ? -9.671 9.936 -6.507 1.00 91.81 87 ALA A N 1
ATOM 607 C CA . ALA A 1 87 ? -8.551 9.054 -6.171 1.00 91.81 87 ALA A CA 1
ATOM 608 C C . ALA A 1 87 ? -8.572 7.746 -6.985 1.00 91.81 87 ALA A C 1
ATOM 610 O O . ALA A 1 87 ? -7.538 7.282 -7.472 1.00 91.81 87 ALA A O 1
ATOM 611 N N . ALA A 1 88 ? -9.754 7.159 -7.198 1.00 91.31 88 ALA A N 1
ATOM 612 C CA . ALA A 1 88 ? -9.899 5.969 -8.033 1.00 91.31 88 ALA A CA 1
ATOM 613 C C . ALA A 1 88 ? -9.590 6.250 -9.516 1.00 91.31 88 ALA A C 1
ATOM 615 O O . ALA A 1 88 ? -9.028 5.394 -10.206 1.00 91.31 88 ALA A O 1
ATOM 616 N N . ALA A 1 89 ? -9.946 7.434 -10.021 1.00 92.75 89 ALA A N 1
ATOM 617 C CA . ALA A 1 89 ? -9.631 7.844 -11.386 1.00 92.75 89 ALA A CA 1
ATOM 618 C C . ALA A 1 89 ? -8.128 8.110 -11.575 1.00 92.75 89 ALA A C 1
ATOM 620 O O . ALA A 1 89 ? -7.569 7.738 -12.611 1.00 92.75 89 ALA A O 1
ATOM 621 N N . GLU A 1 90 ? -7.467 8.711 -10.585 1.00 92.00 90 GLU A N 1
ATOM 622 C CA . GLU A 1 90 ? -6.019 8.926 -10.594 1.00 92.00 90 GLU A CA 1
ATOM 623 C C . GLU A 1 90 ? -5.256 7.597 -10.560 1.00 92.00 90 GLU A C 1
ATOM 625 O O . GLU A 1 90 ? -4.389 7.371 -11.406 1.00 92.00 90 GLU A O 1
ATOM 630 N N . ALA A 1 91 ? -5.658 6.670 -9.685 1.00 94.06 91 ALA A N 1
ATOM 631 C CA . ALA A 1 91 ? -5.059 5.338 -9.607 1.00 94.06 91 ALA A CA 1
ATOM 632 C C . ALA A 1 91 ? -5.148 4.575 -10.942 1.00 94.06 91 ALA A C 1
ATOM 634 O O . ALA A 1 91 ? -4.192 3.915 -11.349 1.00 94.06 91 ALA A O 1
ATOM 635 N N . ARG A 1 92 ? -6.269 4.697 -11.669 1.00 95.25 92 ARG A N 1
ATOM 636 C CA . ARG A 1 92 ? -6.410 4.106 -13.013 1.00 95.25 92 ARG A CA 1
ATOM 637 C C . ARG A 1 92 ? -5.460 4.738 -14.021 1.00 95.25 92 ARG A C 1
ATOM 639 O O . ARG A 1 92 ? -4.794 4.014 -14.751 1.00 95.25 92 ARG A O 1
ATOM 646 N N . ARG A 1 93 ? -5.365 6.071 -14.035 1.00 94.38 93 ARG A N 1
ATOM 647 C CA . ARG A 1 93 ? -4.434 6.793 -14.916 1.00 94.38 93 ARG A CA 1
ATOM 648 C C . ARG A 1 93 ? -2.983 6.396 -14.648 1.00 94.38 93 ARG A C 1
ATOM 650 O O . ARG A 1 93 ? -2.208 6.254 -15.588 1.00 94.38 93 ARG A O 1
ATOM 657 N N . GLN A 1 94 ? -2.629 6.198 -13.382 1.00 93.50 94 GLN A N 1
ATOM 658 C CA . GLN A 1 94 ? -1.291 5.771 -12.990 1.00 93.50 94 GLN A CA 1
ATOM 659 C C . GLN A 1 94 ? -1.002 4.333 -13.436 1.00 93.50 94 GLN A C 1
ATOM 661 O O . GLN A 1 94 ? 0.028 4.091 -14.056 1.00 93.50 94 GLN A O 1
ATOM 666 N N . ALA A 1 95 ? -1.942 3.407 -13.227 1.00 94.62 95 ALA A N 1
ATOM 667 C CA . ALA A 1 95 ? -1.808 2.026 -13.690 1.00 94.62 95 ALA A CA 1
ATOM 668 C C . ALA A 1 95 ? -1.689 1.925 -15.224 1.00 94.62 95 ALA A C 1
ATOM 670 O O . ALA A 1 95 ? -0.890 1.142 -15.734 1.00 94.62 95 ALA A O 1
ATOM 671 N N . GLU A 1 96 ? -2.446 2.734 -15.972 1.00 95.00 96 GLU A N 1
ATOM 672 C CA . GLU A 1 96 ? -2.332 2.809 -17.434 1.00 95.00 96 GLU A CA 1
ATOM 673 C C . GLU A 1 96 ? -0.971 3.363 -17.879 1.00 95.00 96 GLU A C 1
ATOM 675 O O . GLU A 1 96 ? -0.371 2.836 -18.815 1.00 95.00 96 GLU A O 1
ATOM 680 N N . ALA A 1 97 ? -0.457 4.393 -17.200 1.00 95.88 97 ALA A N 1
ATOM 681 C CA . ALA A 1 97 ? 0.859 4.955 -17.493 1.00 95.88 97 ALA A CA 1
ATOM 682 C C . ALA A 1 97 ? 1.993 3.958 -17.198 1.00 95.88 97 ALA A C 1
ATOM 684 O O . ALA A 1 97 ? 2.925 3.840 -17.992 1.00 95.88 97 ALA A O 1
ATOM 685 N N . GLU A 1 98 ? 1.900 3.214 -16.095 1.00 95.00 98 GLU A N 1
ATOM 686 C CA . GLU A 1 98 ? 2.854 2.153 -15.760 1.00 95.00 98 GLU A CA 1
ATOM 687 C C . GLU A 1 98 ? 2.807 1.014 -16.783 1.00 95.00 98 GLU A C 1
ATOM 689 O O . GLU A 1 98 ? 3.852 0.591 -17.272 1.00 95.00 98 GLU A O 1
ATOM 694 N N . ALA A 1 99 ? 1.612 0.571 -17.187 1.00 94.94 99 ALA A N 1
ATOM 695 C CA . ALA A 1 99 ? 1.463 -0.445 -18.228 1.00 94.94 99 ALA A CA 1
ATOM 696 C C . ALA A 1 99 ? 2.042 0.016 -19.578 1.00 94.94 99 ALA A C 1
ATOM 698 O O . ALA A 1 99 ? 2.707 -0.763 -20.260 1.00 94.94 99 ALA A O 1
ATOM 699 N N . ALA A 1 100 ? 1.840 1.285 -19.949 1.00 94.81 100 ALA A N 1
ATOM 700 C CA . ALA A 1 100 ? 2.425 1.859 -21.159 1.00 94.81 100 ALA A CA 1
ATOM 701 C C . ALA A 1 100 ? 3.958 1.951 -21.082 1.00 94.81 100 ALA A C 1
ATOM 703 O O . ALA A 1 100 ? 4.634 1.687 -22.074 1.00 94.81 100 ALA A O 1
ATOM 704 N N . ALA A 1 101 ? 4.515 2.286 -19.914 1.00 95.00 101 ALA A N 1
ATOM 705 C CA . ALA A 1 101 ? 5.961 2.318 -19.707 1.00 95.00 101 ALA A CA 1
ATOM 706 C C . ALA A 1 101 ? 6.588 0.918 -19.807 1.00 95.00 101 ALA A C 1
ATOM 708 O O . ALA A 1 101 ? 7.646 0.772 -20.415 1.00 95.00 101 ALA A O 1
ATOM 709 N N . VAL A 1 102 ? 5.925 -0.108 -19.261 1.00 95.88 102 VAL A N 1
ATOM 710 C CA . VAL A 1 102 ? 6.368 -1.506 -19.390 1.00 95.88 102 VAL A CA 1
ATOM 711 C C . VAL A 1 102 ? 6.334 -1.950 -20.851 1.00 95.88 102 VAL A C 1
ATOM 713 O O . VAL A 1 102 ? 7.330 -2.468 -21.340 1.00 95.88 102 VAL A O 1
ATOM 716 N N . ALA A 1 103 ? 5.241 -1.683 -21.572 1.00 94.69 103 ALA A N 1
ATOM 717 C CA . ALA A 1 103 ? 5.136 -2.041 -22.987 1.00 94.69 103 ALA A CA 1
ATOM 718 C C . ALA A 1 103 ? 6.212 -1.355 -23.849 1.00 94.69 103 ALA A C 1
ATOM 720 O O . ALA A 1 103 ? 6.796 -1.991 -24.720 1.00 94.69 103 ALA A O 1
ATOM 721 N N . ALA A 1 104 ? 6.511 -0.078 -23.583 1.00 93.88 104 ALA A N 1
ATOM 722 C CA . ALA A 1 104 ? 7.572 0.642 -24.286 1.00 93.88 104 ALA A CA 1
ATOM 723 C C . ALA A 1 104 ? 8.968 0.063 -23.992 1.00 93.88 104 ALA A C 1
ATOM 725 O O . ALA A 1 104 ? 9.786 -0.040 -24.901 1.00 93.88 104 ALA A O 1
ATOM 726 N N . ALA A 1 105 ? 9.232 -0.340 -22.744 1.00 94.06 105 ALA A N 1
ATOM 727 C CA . ALA A 1 105 ? 10.493 -0.980 -22.378 1.00 94.06 105 ALA A CA 1
ATOM 728 C C . ALA A 1 105 ? 10.662 -2.356 -23.048 1.00 94.06 105 ALA A C 1
ATOM 730 O O . ALA A 1 105 ? 11.750 -2.669 -23.522 1.00 94.06 105 ALA A O 1
ATOM 731 N N . GLU A 1 106 ? 9.592 -3.155 -23.136 1.00 92.38 106 GLU A N 1
ATOM 732 C CA . GLU A 1 106 ? 9.615 -4.443 -23.846 1.00 92.38 106 GLU A CA 1
ATOM 733 C C . GLU A 1 106 ? 9.833 -4.267 -25.359 1.00 92.38 106 GLU A C 1
ATOM 735 O O . GLU A 1 106 ? 10.545 -5.062 -25.973 1.00 92.38 106 GLU A O 1
ATOM 740 N N . GLU A 1 107 ? 9.258 -3.225 -25.971 1.00 87.75 107 GLU A N 1
ATOM 741 C CA . GLU A 1 107 ? 9.486 -2.904 -27.387 1.00 87.75 107 GLU A CA 1
ATOM 742 C C . GLU A 1 107 ? 10.939 -2.474 -27.646 1.00 87.75 107 GLU A C 1
ATOM 744 O O . GLU A 1 107 ? 11.541 -2.910 -28.628 1.00 87.75 107 GLU A O 1
ATOM 749 N N . GLU A 1 108 ? 11.530 -1.678 -26.749 1.00 87.81 108 GLU A N 1
ATOM 750 C CA . GLU A 1 108 ? 12.944 -1.291 -26.827 1.00 87.81 108 GLU A CA 1
ATOM 751 C C . GLU A 1 108 ? 13.877 -2.503 -26.671 1.00 87.81 108 GLU A C 1
ATOM 753 O O . GLU A 1 108 ? 14.827 -2.651 -27.442 1.00 87.81 108 GLU A O 1
ATOM 758 N N . GLU A 1 109 ? 13.587 -3.409 -25.732 1.00 88.25 109 GLU A N 1
ATOM 759 C CA . GLU A 1 109 ? 14.357 -4.646 -25.550 1.00 88.25 109 GLU A CA 1
ATOM 760 C C . GLU A 1 109 ? 14.255 -5.564 -26.779 1.00 88.25 109 GLU A C 1
ATOM 762 O O . GLU A 1 109 ? 15.262 -6.114 -27.231 1.00 88.25 109 GLU A O 1
ATOM 767 N N . ALA A 1 110 ? 13.062 -5.691 -27.368 1.00 90.75 110 ALA A N 1
ATOM 768 C CA . ALA A 1 110 ? 12.862 -6.470 -28.587 1.00 90.75 110 ALA A CA 1
ATOM 769 C C . ALA A 1 110 ? 13.616 -5.873 -29.787 1.00 90.75 110 ALA A C 1
ATOM 771 O O . ALA A 1 110 ? 14.248 -6.619 -30.536 1.00 90.75 110 ALA A O 1
ATOM 772 N N . ALA A 1 111 ? 13.595 -4.545 -29.945 1.00 91.69 111 ALA A N 1
ATOM 773 C CA . ALA A 1 111 ? 14.332 -3.857 -31.002 1.00 91.69 111 ALA A CA 1
ATOM 774 C C . ALA A 1 111 ? 15.855 -4.017 -30.840 1.00 91.69 111 ALA A C 1
ATOM 776 O O . ALA A 1 111 ? 16.548 -4.299 -31.817 1.00 91.69 111 ALA A O 1
ATOM 777 N N . ALA A 1 112 ? 16.373 -3.911 -29.611 1.00 91.75 112 ALA A N 1
ATOM 778 C CA . ALA A 1 112 ? 17.792 -4.133 -29.329 1.00 91.75 112 ALA A CA 1
ATOM 779 C C . ALA A 1 112 ? 18.224 -5.582 -29.626 1.00 91.75 112 ALA A C 1
ATOM 781 O O . ALA A 1 112 ? 19.299 -5.809 -30.183 1.00 91.75 112 ALA A O 1
ATOM 782 N N . ALA A 1 113 ? 17.379 -6.566 -29.302 1.00 91.69 113 ALA A N 1
ATOM 783 C CA . ALA A 1 113 ? 17.643 -7.970 -29.611 1.00 91.69 113 ALA A CA 1
ATOM 784 C C . ALA A 1 113 ? 17.626 -8.260 -31.125 1.00 91.69 113 ALA A C 1
ATOM 786 O O . ALA A 1 113 ? 18.397 -9.098 -31.599 1.00 91.69 113 ALA A O 1
ATOM 787 N N . GLU A 1 114 ? 16.761 -7.585 -31.891 1.00 88.94 114 GLU A N 1
ATOM 788 C CA . GLU A 1 114 ? 16.737 -7.685 -33.356 1.00 88.94 114 GLU A CA 1
ATOM 789 C C . GLU A 1 114 ? 18.008 -7.086 -33.977 1.00 88.94 114 GLU A C 1
ATOM 791 O O . GLU A 1 114 ? 18.629 -7.737 -34.818 1.00 88.94 114 GLU A O 1
ATOM 796 N N . GLU A 1 115 ? 18.457 -5.918 -33.504 1.00 87.94 115 GLU A N 1
ATOM 797 C CA . GLU A 1 115 ? 19.713 -5.292 -33.944 1.00 87.94 115 GLU A CA 1
ATOM 798 C C . GLU A 1 115 ? 20.930 -6.193 -33.658 1.00 87.94 115 GLU A C 1
ATOM 800 O O . GLU A 1 115 ? 21.748 -6.434 -34.550 1.00 87.94 115 GLU A O 1
ATOM 805 N N . GLU A 1 116 ? 21.020 -6.783 -32.460 1.00 89.12 116 GLU A N 1
ATOM 806 C CA . GLU A 1 116 ? 22.103 -7.719 -32.116 1.00 89.12 116 GLU A CA 1
ATOM 807 C C . GLU A 1 116 ? 22.078 -8.979 -33.004 1.00 89.12 116 GLU A C 1
ATOM 809 O O . GLU A 1 116 ? 23.125 -9.479 -33.433 1.00 89.12 116 GLU A O 1
ATOM 814 N N . ALA A 1 117 ? 20.886 -9.492 -33.328 1.00 91.19 117 ALA A N 1
ATOM 815 C CA . ALA A 1 117 ? 20.735 -10.639 -34.217 1.00 91.19 117 ALA A CA 1
ATOM 816 C C . ALA A 1 117 ? 21.154 -10.317 -35.663 1.00 91.19 117 ALA A C 1
ATOM 818 O O . ALA A 1 117 ? 21.788 -11.158 -36.315 1.00 91.19 117 ALA A O 1
ATOM 819 N N . GLU A 1 118 ? 20.839 -9.119 -36.163 1.00 92.00 118 GLU A N 1
ATOM 820 C CA . GLU A 1 118 ? 21.296 -8.652 -37.474 1.00 92.00 118 GLU A CA 1
ATOM 821 C C . GLU A 1 118 ? 22.822 -8.499 -37.518 1.00 92.00 118 GLU A C 1
ATOM 823 O O . GLU A 1 118 ? 23.457 -9.026 -38.440 1.00 92.00 118 GLU A O 1
ATOM 828 N N . GLU A 1 119 ? 23.437 -7.868 -36.511 1.00 91.56 119 GLU A N 1
ATOM 829 C CA . GLU A 1 119 ? 24.900 -7.742 -36.433 1.00 91.56 119 GLU A CA 1
ATOM 830 C C . GLU A 1 119 ? 25.588 -9.116 -36.395 1.00 91.56 119 GLU A C 1
ATOM 832 O O . GLU A 1 119 ? 26.561 -9.357 -37.122 1.00 91.56 119 GLU A O 1
ATOM 837 N N . ALA A 1 120 ? 25.054 -10.057 -35.611 1.00 91.88 120 ALA A N 1
ATOM 838 C CA . ALA A 1 120 ? 25.570 -11.422 -35.548 1.00 91.88 120 ALA A CA 1
ATOM 839 C C . ALA A 1 120 ? 25.446 -12.156 -36.897 1.00 91.88 120 ALA A C 1
ATOM 841 O O . ALA A 1 120 ? 26.363 -12.886 -37.296 1.00 91.88 120 ALA A O 1
ATOM 842 N N . ALA A 1 121 ? 24.344 -11.957 -37.627 1.00 93.00 121 ALA A N 1
ATOM 843 C CA . ALA A 1 121 ? 24.139 -12.547 -38.948 1.00 93.00 121 ALA A CA 1
ATOM 844 C C . ALA A 1 121 ? 25.112 -11.975 -39.993 1.00 93.00 121 ALA A C 1
ATOM 846 O O . ALA A 1 121 ? 25.669 -12.738 -40.791 1.00 93.00 121 ALA A O 1
ATOM 847 N N . VAL A 1 122 ? 25.364 -10.661 -39.967 1.00 95.19 122 VAL A N 1
ATOM 848 C CA . VAL A 1 122 ? 26.359 -10.012 -40.836 1.00 95.19 122 VAL A CA 1
ATOM 849 C C . VAL A 1 122 ? 27.758 -10.553 -40.538 1.00 95.19 122 VAL A C 1
ATOM 851 O O . VAL A 1 122 ? 28.448 -10.989 -41.462 1.00 95.19 122 VAL A O 1
ATOM 854 N N . ALA A 1 123 ? 28.150 -10.626 -39.264 1.00 93.94 123 ALA A N 1
ATOM 855 C CA . ALA A 1 123 ? 29.443 -11.179 -38.862 1.00 93.94 123 ALA A CA 1
ATOM 856 C C . ALA A 1 123 ? 29.619 -12.645 -39.307 1.00 93.94 123 ALA A C 1
ATOM 858 O O . ALA A 1 123 ? 30.686 -13.033 -39.794 1.00 93.94 123 ALA A O 1
ATOM 859 N N . ALA A 1 124 ? 28.569 -13.465 -39.195 1.00 91.94 124 ALA A N 1
ATOM 860 C CA . ALA A 1 124 ? 28.595 -14.849 -39.666 1.00 91.94 124 ALA A CA 1
ATOM 861 C C . ALA A 1 124 ? 28.743 -14.945 -41.197 1.00 91.94 124 ALA A C 1
ATOM 863 O O . ALA A 1 124 ? 29.492 -15.791 -41.694 1.00 91.94 124 ALA A O 1
ATOM 864 N N . ALA A 1 125 ? 28.068 -14.071 -41.950 1.00 93.00 125 ALA A N 1
ATOM 865 C CA . ALA A 1 125 ? 28.181 -14.018 -43.405 1.00 93.00 125 ALA A CA 1
ATOM 866 C C . ALA A 1 125 ? 29.582 -13.576 -43.862 1.00 93.00 125 ALA A C 1
ATOM 868 O O . ALA A 1 125 ? 30.143 -14.177 -44.784 1.00 93.00 125 ALA A O 1
ATOM 869 N N . GLU A 1 126 ? 30.175 -12.577 -43.202 1.00 91.19 126 GLU A N 1
ATOM 870 C CA . GLU A 1 126 ? 31.552 -12.148 -43.474 1.00 91.19 126 GLU A CA 1
ATOM 871 C C . GLU A 1 126 ? 32.565 -13.261 -43.180 1.00 91.19 126 GLU A C 1
ATOM 873 O O . GLU A 1 126 ? 33.455 -13.517 -43.996 1.00 91.19 126 GLU A O 1
ATOM 878 N N . ALA A 1 127 ? 32.403 -13.977 -42.063 1.00 90.81 127 ALA A N 1
ATOM 879 C CA . ALA A 1 127 ? 33.256 -15.113 -41.723 1.00 90.81 127 ALA A CA 1
ATOM 880 C C . ALA A 1 127 ? 33.174 -16.231 -42.779 1.00 90.81 127 ALA A C 1
ATOM 882 O O . ALA A 1 127 ? 34.207 -16.733 -43.227 1.00 90.81 127 ALA A O 1
ATOM 883 N N . ALA A 1 128 ? 31.965 -16.573 -43.238 1.00 90.88 128 ALA A N 1
ATOM 884 C CA . ALA A 1 128 ? 31.764 -17.577 -44.283 1.00 90.88 128 ALA A CA 1
ATOM 885 C C . ALA A 1 128 ? 32.366 -17.150 -45.636 1.00 90.88 128 ALA A C 1
ATOM 887 O O . ALA A 1 128 ? 32.948 -17.972 -46.349 1.00 90.88 128 ALA A O 1
ATOM 888 N N . ALA A 1 129 ? 32.271 -15.865 -45.993 1.00 89.38 129 ALA A N 1
ATOM 889 C CA . ALA A 1 129 ? 32.890 -15.330 -47.205 1.00 89.38 129 ALA A CA 1
ATOM 890 C C . ALA A 1 129 ? 34.427 -15.370 -47.135 1.00 89.38 129 ALA A C 1
ATOM 892 O O . ALA A 1 129 ? 35.079 -15.713 -48.126 1.00 89.38 129 ALA A O 1
ATOM 893 N N . ALA A 1 130 ? 35.009 -15.063 -45.971 1.00 90.19 130 ALA A N 1
ATOM 894 C CA . ALA A 1 130 ? 36.449 -15.163 -45.747 1.00 90.19 130 ALA A CA 1
ATOM 895 C C . ALA A 1 130 ? 36.947 -16.616 -45.839 1.00 90.19 130 ALA A C 1
ATOM 897 O O . ALA A 1 130 ? 37.987 -16.866 -46.450 1.00 90.19 130 ALA A O 1
ATOM 898 N N . GLU A 1 131 ? 36.194 -17.577 -45.293 1.00 86.19 131 GLU A N 1
ATOM 899 C CA . GLU A 1 131 ? 36.513 -19.005 -45.401 1.00 86.19 131 GLU A CA 1
ATOM 900 C C . GLU A 1 131 ? 36.449 -19.490 -46.859 1.00 86.19 131 GLU A C 1
ATOM 902 O O . GLU A 1 131 ? 37.373 -20.152 -47.329 1.00 86.19 131 GLU A O 1
ATOM 907 N N . ALA A 1 132 ? 35.421 -19.088 -47.614 1.00 87.44 1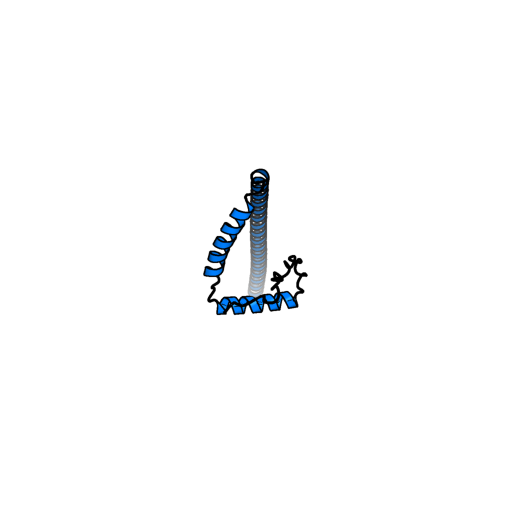32 ALA A N 1
ATOM 908 C CA . ALA A 1 132 ? 35.289 -19.434 -49.030 1.00 87.44 132 ALA A CA 1
ATOM 909 C C . ALA A 1 132 ? 36.404 -18.837 -49.909 1.00 87.44 132 ALA A C 1
ATOM 911 O O . ALA A 1 132 ? 36.793 -19.451 -50.897 1.00 87.44 132 ALA A O 1
ATOM 912 N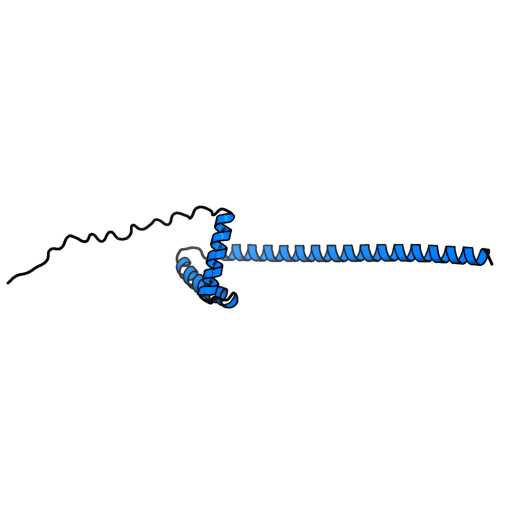 N . ALA A 1 133 ? 36.928 -17.657 -49.565 1.00 88.38 133 ALA A N 1
ATOM 913 C CA . ALA A 1 133 ? 38.057 -17.047 -50.271 1.00 88.38 133 ALA A CA 1
ATOM 914 C C . ALA A 1 133 ? 39.411 -17.707 -49.944 1.00 88.38 133 ALA A C 1
ATOM 916 O O . ALA A 1 133 ? 40.374 -17.527 -50.692 1.00 88.38 133 ALA A O 1
ATOM 917 N N . ALA A 1 134 ? 39.499 -18.434 -48.827 1.00 84.69 134 ALA A N 1
ATOM 918 C CA . ALA A 1 134 ? 40.703 -19.139 -48.392 1.00 84.69 134 ALA A CA 1
ATOM 919 C C . ALA A 1 134 ? 40.783 -20.600 -48.886 1.00 84.69 134 ALA A C 1
ATOM 921 O O . ALA A 1 134 ? 41.834 -21.227 -48.717 1.00 84.69 134 ALA A O 1
ATOM 922 N N . ALA A 1 135 ? 39.701 -21.128 -49.470 1.00 73.12 135 ALA A N 1
ATOM 923 C CA . ALA A 1 135 ? 39.587 -22.479 -50.030 1.00 73.12 135 ALA A CA 1
ATOM 924 C C . ALA A 1 135 ? 39.941 -22.528 -51.527 1.00 73.12 135 ALA A C 1
ATOM 926 O O . ALA A 1 135 ? 40.551 -23.542 -51.943 1.00 73.12 135 ALA A O 1
#

Secondary structure (DSSP, 8-state):
--------------------PPPPPPPHHHHHHHHHHHHHHHHHTT--HHHHHHHHHHHHHHHHHHHHTSS-HHHHHHHHHHHHHHHHHHHHHHHHHHHHHHHHHHHHHHHHHHHHHHHHHHHHHHHHHHHHHH-